Protein AF-A0A554J9Z0-F1 (afdb_monomer)

Sequence (171 aa):
MLELINPLNLSLVAIGLVVAYWLARWIAPDPSRGIYLIAFFLPFERIPSLELAGFTFKINHFLGILTFVLWLGALLVAKHKLMPHPFTWLIVSLFFSFIISGLGAENSFRQLTVMISLGLMAVLHFVTVGNIRKSEDLKIISRLILISAGLMSLIGLYQFFGDLAGLPLGV

Organism: NCBI:txid2017150

Secondary structure (DSSP, 8-state):
-GGG--HHHHHHHHHHHHHHHHHHHHHTT-THHHHHHHHHHGGGGGS--EEETTEEE-HHHHHHHHHHHHHHHHHHHHTPPPPP-TTHHHHHHHHHHHHHHHTT-S-HHHHHHHHHHHHHHHHHHHHHHHH--SHHHHHHHHHHHHHHHHHHHHHHHHHHHHHHTT-----

pLDDT: mean 86.05, std 10.28, range [42.25, 97.62]

Mean predicted aligned error: 7.13 Å

Foldseek 3Di:
DVVCPDVVNVVVVVVVVVVLVVVLVVCLVALLVLVLVLLLCVVVQPPQADQDPNDGHDPSLVSLVSSLVSVVVCCVPVVDDQDDDPCPVVLVVVLVVLVVVLVPDPCNPVSVVVSVVSVSVVSSVSSNVSRPDDPVSVVSSVVSNVVSNVVVVVVVVVQVVCVVVVNPNDD

Radius of gyration: 19.51 Å; Cα contacts (8 Å, |Δi|>4): 97; chains: 1; bounding box: 46×43×50 Å

Solvent-accessible surface area (backbone atoms only — not comparable to full-atom values): 9729 Å² total; per-residue (Å²): 125,75,80,66,75,38,74,68,53,50,51,53,51,51,50,52,52,52,52,50,52,53,50,48,66,65,21,62,87,42,51,43,53,32,50,44,52,42,35,33,46,54,64,55,72,79,56,92,56,52,75,53,98,91,39,76,50,41,71,57,57,54,46,48,51,53,34,47,53,46,44,51,51,46,33,72,73,67,68,55,76,85,76,89,55,95,59,50,63,58,54,52,52,51,54,51,51,52,55,60,56,50,80,72,42,93,52,55,67,64,49,49,54,51,50,52,53,50,48,52,50,53,51,48,47,53,53,44,60,75,44,57,83,50,73,64,50,54,52,50,36,53,50,35,34,53,51,32,41,50,52,49,49,53,51,51,50,51,50,54,54,36,54,74,70,66,47,76,85,76,129

Structure (mmCIF, N/CA/C/O backbone):
data_AF-A0A554J9Z0-F1
#
_entry.id   AF-A0A554J9Z0-F1
#
loop_
_atom_site.group_PDB
_atom_site.id
_atom_site.type_symbol
_atom_site.label_atom_id
_atom_site.label_alt_id
_atom_site.label_comp_id
_atom_site.label_asym_id
_atom_site.label_entity_id
_atom_site.label_seq_id
_atom_site.pdbx_PDB_ins_code
_atom_site.Cartn_x
_atom_site.Cartn_y
_atom_site.Cartn_z
_atom_site.occupancy
_atom_site.B_iso_or_equiv
_atom_site.auth_seq_id
_atom_site.auth_comp_id
_atom_site.auth_asym_id
_atom_site.auth_atom_id
_atom_site.pdbx_PDB_model_num
ATOM 1 N N . MET A 1 1 ? 8.308 19.368 -21.645 1.00 50.34 1 MET A N 1
ATOM 2 C CA . MET A 1 1 ? 7.125 19.992 -20.998 1.00 50.34 1 MET A CA 1
ATOM 3 C C . MET A 1 1 ? 5.913 20.115 -21.927 1.00 50.34 1 MET A C 1
ATOM 5 O O . MET A 1 1 ? 4.808 19.996 -21.426 1.00 50.34 1 MET A O 1
ATOM 9 N N . LEU A 1 2 ? 6.077 20.297 -23.248 1.00 50.81 2 LEU A N 1
ATOM 10 C CA . LEU A 1 2 ? 4.954 20.407 -24.202 1.00 50.81 2 LEU A CA 1
ATOM 11 C C . LEU A 1 2 ? 4.292 19.068 -24.606 1.00 50.81 2 LEU A C 1
ATOM 13 O O . LEU A 1 2 ? 3.161 19.077 -25.070 1.00 50.81 2 LEU A O 1
ATOM 17 N N . GLU A 1 3 ? 4.924 17.914 -24.360 1.00 57.47 3 GLU A N 1
ATOM 18 C CA . GLU A 1 3 ? 4.330 16.588 -24.649 1.00 57.47 3 GLU A CA 1
ATOM 19 C C . GLU A 1 3 ? 3.239 16.149 -23.649 1.00 57.47 3 GLU A C 1
ATOM 21 O O . GLU A 1 3 ? 2.484 15.211 -23.907 1.00 57.47 3 GLU A O 1
ATOM 26 N N . LEU A 1 4 ? 3.104 16.842 -22.511 1.00 55.53 4 LEU A N 1
ATOM 27 C CA . LEU A 1 4 ? 2.077 16.552 -21.499 1.00 55.53 4 LEU A CA 1
ATOM 28 C C . LEU A 1 4 ? 0.671 17.030 -21.901 1.00 55.53 4 LEU A C 1
ATOM 30 O O . LEU A 1 4 ? -0.307 16.589 -21.304 1.00 55.53 4 LEU A O 1
ATOM 34 N N . ILE A 1 5 ? 0.552 17.882 -22.925 1.00 60.78 5 ILE A N 1
ATOM 35 C CA . ILE A 1 5 ? -0.720 18.462 -23.387 1.00 60.78 5 ILE A CA 1
ATOM 36 C C . ILE A 1 5 ? -1.144 17.785 -24.700 1.00 60.78 5 ILE A C 1
ATOM 38 O O . ILE A 1 5 ? -1.425 18.427 -25.706 1.00 60.78 5 ILE A O 1
ATOM 42 N N . ASN A 1 6 ? -1.153 16.454 -24.712 1.00 76.06 6 ASN A N 1
ATOM 43 C CA . ASN A 1 6 ? -1.837 15.687 -25.750 1.00 76.06 6 ASN A CA 1
ATOM 44 C C . ASN A 1 6 ? -3.253 15.368 -25.224 1.00 76.06 6 ASN A C 1
ATOM 46 O O . ASN A 1 6 ? -3.359 14.946 -24.067 1.00 76.06 6 ASN A O 1
ATOM 50 N N . PRO A 1 7 ? -4.345 15.558 -25.990 1.00 75.69 7 PRO A N 1
ATOM 51 C CA . PRO A 1 7 ? -5.708 15.238 -25.542 1.00 75.69 7 PRO A CA 1
ATOM 52 C C . PRO A 1 7 ? -5.850 13.821 -24.962 1.00 75.69 7 PRO A C 1
ATOM 54 O O . PRO A 1 7 ? -6.597 13.624 -24.002 1.00 75.69 7 PRO A O 1
ATOM 57 N N . LEU A 1 8 ? -5.074 12.855 -25.470 1.00 75.56 8 LEU A N 1
ATOM 58 C CA . LEU A 1 8 ? -5.015 11.501 -24.916 1.00 75.56 8 LEU A CA 1
ATOM 59 C C . LEU A 1 8 ? -4.500 11.496 -23.462 1.00 75.56 8 LEU A C 1
ATOM 61 O O . LEU A 1 8 ? -5.145 10.931 -22.581 1.00 75.56 8 LEU A O 1
ATOM 65 N N . ASN A 1 9 ? -3.400 12.199 -23.182 1.00 81.38 9 ASN A N 1
ATOM 66 C CA . ASN A 1 9 ? -2.830 12.313 -21.836 1.00 81.38 9 ASN A CA 1
ATOM 67 C C . ASN A 1 9 ? -3.796 13.019 -20.876 1.00 81.38 9 ASN A C 1
ATOM 69 O O . ASN A 1 9 ? -3.945 12.598 -19.730 1.00 81.38 9 ASN A O 1
ATOM 73 N N . LEU A 1 10 ? -4.514 14.039 -21.358 1.00 83.56 10 LEU A N 1
ATOM 74 C CA . LEU A 1 10 ? -5.514 14.747 -20.559 1.00 83.56 10 LEU A CA 1
ATOM 75 C C . LEU A 1 10 ? -6.666 13.820 -20.139 1.00 83.56 10 LEU A C 1
ATOM 77 O O . LEU A 1 10 ? -7.099 13.851 -18.987 1.00 83.56 10 LEU A O 1
ATOM 81 N N . SER A 1 11 ? -7.131 12.967 -21.059 1.00 86.31 11 SER A N 1
ATOM 82 C CA . SER A 1 11 ? -8.192 11.995 -20.777 1.00 86.31 11 SER A CA 1
ATOM 83 C C . SER A 1 11 ? -7.760 10.938 -19.753 1.00 86.31 11 SER A C 1
ATOM 85 O O . SER A 1 11 ? -8.506 10.656 -18.817 1.00 86.31 11 SER A O 1
ATOM 87 N N . LEU A 1 12 ? -6.528 10.425 -19.849 1.00 84.38 12 LEU A N 1
ATOM 88 C CA . LEU A 1 12 ? -5.981 9.458 -18.891 1.00 84.38 12 LEU A CA 1
ATOM 89 C C . LEU A 1 12 ? -5.831 10.061 -17.489 1.00 84.38 12 LEU A C 1
ATOM 91 O O . LEU A 1 12 ? -6.196 9.422 -16.501 1.00 84.38 12 LEU A O 1
ATOM 95 N N . VAL A 1 13 ? -5.357 11.308 -17.396 1.00 85.69 13 VAL A N 1
ATOM 96 C CA . VAL A 1 13 ? -5.266 12.033 -16.120 1.00 85.69 13 VAL A CA 1
ATOM 97 C C . VAL A 1 13 ? -6.654 12.239 -15.515 1.00 85.69 13 VAL A C 1
ATOM 99 O O . VAL A 1 13 ? -6.840 11.987 -14.325 1.00 85.69 13 VAL A O 1
ATOM 102 N N . ALA A 1 14 ? -7.645 12.636 -16.317 1.00 88.75 14 ALA A N 1
ATOM 103 C CA . ALA A 1 14 ? -9.017 12.806 -15.844 1.00 88.75 14 ALA A CA 1
ATOM 104 C C . ALA A 1 14 ? -9.603 11.493 -15.297 1.00 88.75 14 ALA A C 1
ATOM 106 O O . ALA A 1 14 ? -10.170 11.488 -14.205 1.00 88.75 14 ALA A O 1
ATOM 107 N N . ILE A 1 15 ? -9.407 10.371 -16.000 1.00 90.19 15 ILE A N 1
ATOM 108 C CA . ILE A 1 15 ? -9.836 9.042 -15.533 1.00 90.19 15 ILE A CA 1
ATOM 109 C C . ILE A 1 15 ? -9.140 8.691 -14.214 1.00 90.19 15 ILE A C 1
ATOM 111 O O . ILE A 1 15 ? -9.807 8.290 -13.260 1.00 90.19 15 ILE A O 1
ATOM 115 N N . GLY A 1 16 ? -7.823 8.896 -14.125 1.00 88.12 16 GLY A N 1
ATOM 116 C CA . GLY A 1 16 ? -7.055 8.656 -12.903 1.00 88.12 16 GLY A CA 1
ATOM 117 C C . GLY A 1 16 ? -7.570 9.466 -11.711 1.00 88.12 16 GLY A C 1
ATOM 118 O O . GLY A 1 16 ? -7.749 8.913 -10.627 1.00 88.12 16 GLY A O 1
ATOM 119 N N . LEU A 1 17 ? -7.885 10.749 -11.912 1.00 89.94 17 LEU A N 1
ATOM 120 C CA . LEU A 1 17 ? -8.455 11.617 -10.876 1.00 89.94 17 LEU A CA 1
ATOM 121 C C . LEU A 1 17 ? -9.860 11.178 -10.451 1.00 89.94 17 LEU A C 1
ATOM 123 O O . LEU A 1 17 ? -10.167 11.186 -9.259 1.00 89.94 17 LEU A O 1
ATOM 127 N N . VAL A 1 18 ? -10.700 10.754 -11.397 1.00 94.00 18 VAL A N 1
ATOM 128 C CA . VAL A 1 18 ? -12.036 10.218 -11.099 1.00 94.00 18 VAL A CA 1
ATOM 129 C C . VAL A 1 18 ? -11.922 8.936 -10.275 1.00 94.00 18 VAL A C 1
ATOM 131 O O . VAL A 1 18 ? -12.576 8.819 -9.238 1.00 94.00 18 VAL A O 1
ATOM 134 N N . VAL A 1 19 ? -11.058 8.000 -10.677 1.00 92.44 19 VAL A N 1
ATOM 135 C CA . VAL A 1 19 ? -10.804 6.760 -9.928 1.00 92.44 19 VAL A CA 1
ATOM 136 C C . VAL A 1 19 ? -10.268 7.075 -8.531 1.00 92.44 19 VAL A C 1
ATOM 138 O O . VAL A 1 19 ? -10.784 6.545 -7.548 1.00 92.44 19 VAL A O 1
ATOM 141 N N . ALA A 1 20 ? -9.294 7.981 -8.419 1.00 90.62 20 ALA A N 1
ATOM 142 C CA . ALA A 1 20 ? -8.737 8.413 -7.141 1.00 90.62 20 ALA A CA 1
ATOM 143 C C . ALA A 1 20 ? -9.808 9.011 -6.217 1.00 90.62 20 ALA A C 1
ATOM 145 O O . ALA A 1 20 ? -9.864 8.662 -5.038 1.00 90.62 20 ALA A O 1
ATOM 146 N N . TYR A 1 21 ? -10.689 9.862 -6.751 1.00 93.88 21 TYR A N 1
ATOM 147 C CA . TYR A 1 21 ? -11.800 10.450 -6.005 1.00 93.88 21 TYR A CA 1
ATOM 148 C C . TYR A 1 21 ? -12.779 9.384 -5.496 1.00 93.88 21 TYR A C 1
ATOM 150 O O . TYR A 1 21 ? -13.158 9.400 -4.321 1.00 93.88 21 TYR A O 1
ATOM 158 N N . TRP A 1 22 ? -13.160 8.427 -6.345 1.00 95.88 22 TRP A N 1
ATOM 159 C CA . TRP A 1 22 ? -14.054 7.335 -5.953 1.00 95.88 22 TRP A CA 1
ATOM 160 C C . TRP A 1 22 ? -13.431 6.427 -4.893 1.00 95.88 22 TRP A C 1
ATOM 162 O O . TRP A 1 22 ? -14.089 6.114 -3.897 1.00 95.88 22 TRP A O 1
ATOM 172 N N . LEU A 1 23 ? -12.156 6.065 -5.057 1.00 94.06 23 LEU A N 1
ATOM 173 C CA . LEU A 1 23 ? -11.407 5.310 -4.053 1.00 94.06 23 LEU A CA 1
ATOM 174 C C . LEU A 1 23 ? -11.336 6.077 -2.733 1.00 94.06 23 LEU A C 1
ATOM 176 O O . LEU A 1 23 ? -11.631 5.511 -1.683 1.00 94.06 23 LEU A O 1
ATOM 180 N N . ALA A 1 24 ? -11.024 7.374 -2.776 1.00 92.94 24 ALA A N 1
ATOM 181 C CA . ALA A 1 24 ? -10.952 8.205 -1.582 1.00 92.94 24 ALA A CA 1
ATOM 182 C C . ALA A 1 24 ? -12.292 8.251 -0.841 1.00 92.94 24 ALA A C 1
ATOM 184 O O . ALA A 1 24 ? -12.339 8.037 0.370 1.00 92.94 24 ALA A O 1
ATOM 185 N N . ARG A 1 25 ? -13.396 8.452 -1.569 1.00 94.81 25 ARG A N 1
ATOM 186 C CA . ARG A 1 25 ? -14.752 8.457 -1.005 1.00 94.81 25 ARG A CA 1
ATOM 187 C C . ARG A 1 25 ? -15.138 7.108 -0.396 1.00 94.81 25 ARG A C 1
ATOM 189 O O . ARG A 1 25 ? -15.887 7.076 0.577 1.00 94.81 25 ARG A O 1
ATOM 196 N N . TRP A 1 26 ? -14.649 6.005 -0.956 1.00 94.25 26 TRP A N 1
ATOM 197 C CA . TRP A 1 26 ? -14.928 4.664 -0.450 1.00 94.25 26 TRP A CA 1
ATOM 198 C C . TRP A 1 26 ? -14.074 4.285 0.770 1.00 94.25 26 TRP A C 1
ATOM 200 O O . TRP A 1 26 ? -14.587 3.615 1.670 1.00 94.25 26 TRP A O 1
ATOM 210 N N . ILE A 1 27 ? -12.815 4.736 0.821 1.00 92.44 27 ILE A N 1
ATOM 211 C CA . ILE A 1 27 ? -11.868 4.488 1.922 1.00 92.44 27 ILE A CA 1
ATOM 212 C C . ILE A 1 27 ? -12.132 5.419 3.114 1.00 92.44 27 ILE A C 1
ATOM 214 O O . ILE A 1 27 ? -12.036 4.983 4.254 1.00 92.44 27 ILE A O 1
ATOM 218 N N . ALA A 1 28 ? -12.494 6.685 2.887 1.00 89.88 28 ALA A N 1
ATOM 219 C CA . ALA A 1 28 ? -12.623 7.685 3.954 1.00 89.88 28 ALA A CA 1
ATOM 220 C C . ALA A 1 28 ? -13.545 7.289 5.133 1.00 89.88 28 ALA A C 1
ATOM 222 O O . ALA A 1 28 ? -13.179 7.585 6.270 1.00 89.88 28 ALA A O 1
ATOM 223 N N . PRO A 1 29 ? -14.700 6.617 4.930 1.00 88.88 29 PRO A N 1
ATOM 224 C CA . PRO A 1 29 ? -15.560 6.191 6.037 1.00 88.88 29 PRO A CA 1
ATOM 225 C C . PRO A 1 29 ? -14.936 5.113 6.932 1.00 88.88 29 PRO A C 1
ATOM 227 O O . PRO A 1 29 ? -15.323 4.983 8.089 1.00 88.88 29 PRO A O 1
ATOM 230 N N . ASP A 1 30 ? -14.020 4.313 6.386 1.00 88.44 30 ASP A N 1
ATOM 231 C CA . ASP A 1 30 ? -13.387 3.185 7.065 1.00 88.44 30 ASP A CA 1
ATOM 232 C C . ASP A 1 30 ? -11.995 2.935 6.454 1.00 88.44 30 ASP A C 1
ATOM 234 O O . ASP A 1 30 ? -11.883 2.240 5.433 1.00 88.44 30 ASP A O 1
ATOM 238 N N . PRO A 1 31 ? -10.924 3.506 7.044 1.00 86.44 31 PRO A N 1
ATOM 239 C CA . PRO A 1 31 ? -9.589 3.438 6.457 1.00 86.44 31 PRO A CA 1
ATOM 240 C C . PRO A 1 31 ? -9.032 2.008 6.344 1.00 86.44 31 PRO A C 1
ATOM 242 O O . PRO A 1 31 ? -8.131 1.772 5.535 1.00 86.44 31 PRO A O 1
ATOM 245 N N . SER A 1 32 ? -9.600 1.027 7.060 1.00 89.81 32 SER A N 1
ATOM 246 C CA . SER A 1 32 ? -9.262 -0.397 6.914 1.00 89.81 32 SER A CA 1
ATOM 247 C C . SER A 1 32 ? -9.533 -0.923 5.502 1.00 89.81 32 SER A C 1
ATOM 249 O O . SER A 1 32 ? -8.822 -1.807 5.023 1.00 89.81 32 SER A O 1
ATOM 251 N N . ARG A 1 33 ? -10.476 -0.317 4.768 1.00 93.31 33 ARG A N 1
ATOM 252 C CA . ARG A 1 33 ? -10.716 -0.625 3.346 1.00 93.31 33 ARG A CA 1
ATOM 253 C C . ARG A 1 33 ? -9.500 -0.343 2.469 1.00 93.31 33 ARG A C 1
ATOM 255 O O . ARG A 1 33 ? -9.257 -1.078 1.514 1.00 93.31 33 ARG A O 1
ATOM 262 N N . GLY A 1 34 ? -8.717 0.682 2.805 1.00 92.56 34 GLY A N 1
ATOM 263 C CA . GLY A 1 34 ? -7.458 0.974 2.120 1.00 92.56 34 GLY A CA 1
ATOM 264 C C . GLY A 1 34 ? -6.447 -0.161 2.289 1.00 92.56 34 GLY A C 1
ATOM 265 O O . GLY A 1 34 ? -5.836 -0.595 1.315 1.00 92.56 34 GLY A O 1
ATOM 266 N N . ILE A 1 35 ? -6.356 -0.730 3.496 1.00 93.38 35 ILE A N 1
ATOM 267 C CA . ILE A 1 35 ? -5.505 -1.896 3.780 1.00 93.38 35 ILE A CA 1
ATOM 268 C C . ILE A 1 35 ? -5.946 -3.119 2.973 1.00 93.38 35 ILE A C 1
ATOM 270 O O . ILE A 1 35 ? -5.099 -3.836 2.445 1.00 93.38 35 ILE A O 1
ATOM 274 N N . TYR A 1 36 ? -7.252 -3.341 2.812 1.00 94.94 36 TYR A N 1
ATOM 275 C CA . TYR A 1 36 ? -7.768 -4.442 1.991 1.00 94.94 36 TYR A CA 1
ATOM 276 C C . TYR A 1 36 ? -7.370 -4.309 0.522 1.00 94.94 36 TYR A C 1
ATOM 278 O O . TYR A 1 36 ? -6.939 -5.289 -0.086 1.00 94.94 36 TYR A O 1
ATOM 286 N N . LEU A 1 37 ? -7.448 -3.099 -0.039 1.00 94.00 37 LEU A N 1
ATOM 287 C CA . LEU A 1 37 ? -6.976 -2.847 -1.400 1.00 94.00 37 LEU A CA 1
ATOM 288 C C . LEU A 1 37 ? -5.474 -3.098 -1.525 1.00 94.00 37 LEU A C 1
ATOM 290 O O . LEU A 1 37 ? -5.056 -3.797 -2.443 1.00 94.00 37 LEU A O 1
ATOM 294 N N . ILE A 1 38 ? -4.670 -2.587 -0.591 1.00 92.50 38 ILE A N 1
ATOM 295 C CA . ILE A 1 38 ? -3.216 -2.806 -0.596 1.00 92.50 38 ILE A CA 1
ATOM 296 C C . ILE A 1 38 ? -2.899 -4.307 -0.523 1.00 92.50 38 ILE A C 1
ATOM 298 O O . ILE A 1 38 ? -2.095 -4.798 -1.308 1.00 92.50 38 ILE A O 1
ATOM 302 N N . ALA A 1 39 ? -3.564 -5.054 0.361 1.00 93.38 39 ALA A N 1
ATOM 303 C CA . ALA A 1 39 ? -3.385 -6.500 0.490 1.00 93.38 39 ALA A CA 1
ATOM 304 C C . ALA A 1 39 ? -3.740 -7.252 -0.802 1.00 93.38 39 ALA A C 1
ATOM 306 O O . ALA A 1 39 ? -3.022 -8.166 -1.207 1.00 93.38 39 ALA A O 1
ATOM 307 N N . PHE A 1 40 ? -4.821 -6.850 -1.473 1.00 94.50 40 PHE A N 1
ATOM 308 C CA . PHE A 1 40 ? -5.204 -7.419 -2.761 1.00 94.50 40 PHE A CA 1
ATOM 309 C C . PHE A 1 40 ? -4.165 -7.120 -3.848 1.00 94.50 40 PHE A C 1
ATOM 311 O O . PHE A 1 40 ? -3.783 -8.028 -4.580 1.00 94.50 40 PHE A O 1
ATOM 318 N N . PHE A 1 41 ? -3.668 -5.883 -3.933 1.00 92.69 41 PHE A N 1
ATOM 319 C CA . PHE A 1 41 ? -2.689 -5.474 -4.946 1.00 92.69 41 PHE A CA 1
ATOM 320 C C . PHE A 1 41 ? -1.239 -5.880 -4.629 1.00 92.69 41 PHE A C 1
ATOM 322 O O . PHE A 1 41 ? -0.368 -5.765 -5.493 1.00 92.69 41 PHE A O 1
ATOM 329 N N . LEU A 1 42 ? -0.964 -6.423 -3.438 1.00 89.94 42 LEU A N 1
ATOM 330 C CA . LEU A 1 42 ? 0.380 -6.833 -3.023 1.00 89.94 42 LEU A CA 1
ATOM 331 C C . LEU A 1 42 ? 1.048 -7.818 -4.007 1.00 89.94 42 LEU A C 1
ATOM 333 O O . LEU A 1 42 ? 2.180 -7.564 -4.416 1.00 89.94 42 LEU A O 1
ATOM 337 N N . PRO A 1 43 ? 0.388 -8.896 -4.476 1.00 88.81 43 PRO A N 1
ATOM 338 C CA . PRO A 1 43 ? 1.023 -9.833 -5.408 1.00 88.81 43 PRO A CA 1
ATOM 339 C C . PRO A 1 43 ? 1.203 -9.258 -6.817 1.00 88.81 43 PRO A C 1
ATOM 341 O O . PRO A 1 43 ? 2.032 -9.750 -7.577 1.00 88.81 43 PRO A O 1
ATOM 344 N N . PHE A 1 44 ? 0.472 -8.193 -7.159 1.00 88.00 44 PHE A N 1
ATOM 345 C CA . PHE A 1 44 ? 0.527 -7.526 -8.461 1.00 88.00 44 PHE A CA 1
ATOM 346 C C . PHE A 1 44 ? 1.740 -6.597 -8.621 1.00 88.00 44 PHE A C 1
ATOM 348 O O . PHE A 1 44 ? 1.882 -5.924 -9.637 1.00 88.00 44 PHE A O 1
ATOM 355 N N . GLU A 1 45 ? 2.668 -6.581 -7.663 1.00 76.75 45 GLU A N 1
ATOM 356 C CA . GLU A 1 45 ? 3.888 -5.767 -7.719 1.00 76.75 45 GLU A CA 1
ATOM 357 C C . GLU A 1 45 ? 4.837 -6.054 -8.887 1.00 76.75 45 GLU A C 1
ATOM 359 O O . GLU A 1 45 ? 5.802 -5.305 -9.075 1.00 76.75 45 GLU A O 1
ATOM 364 N N . ARG A 1 46 ? 4.601 -7.143 -9.621 1.00 72.25 46 ARG A N 1
ATOM 365 C CA . ARG A 1 46 ? 5.336 -7.517 -10.834 1.00 72.25 46 ARG A CA 1
ATOM 366 C C . ARG A 1 46 ? 4.752 -6.903 -12.111 1.00 72.25 46 ARG A C 1
ATOM 368 O O . ARG A 1 46 ? 5.399 -7.005 -13.145 1.00 72.25 46 ARG A O 1
ATOM 375 N N . ILE A 1 47 ? 3.575 -6.272 -12.049 1.00 73.12 47 ILE A N 1
ATOM 376 C CA . ILE A 1 47 ? 2.996 -5.543 -13.187 1.00 73.12 47 ILE A CA 1
ATOM 377 C C . ILE A 1 47 ? 3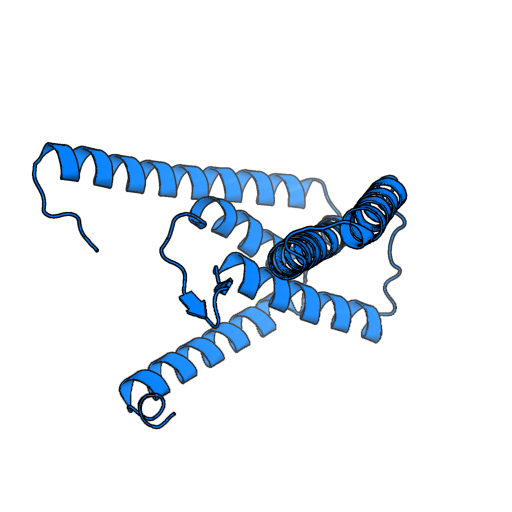.850 -4.300 -13.485 1.00 73.12 47 ILE A C 1
ATOM 379 O O . ILE A 1 47 ? 4.330 -3.667 -12.535 1.00 73.12 47 ILE A O 1
ATOM 383 N N . PRO A 1 48 ? 4.037 -3.941 -14.772 1.00 62.44 48 PRO A N 1
ATOM 384 C CA . PRO A 1 48 ? 4.771 -2.751 -15.172 1.00 62.44 48 PRO A CA 1
ATOM 385 C C . PRO A 1 48 ? 4.316 -1.505 -14.412 1.00 62.44 48 PRO A C 1
ATOM 387 O O . PRO A 1 48 ? 3.135 -1.229 -14.199 1.00 62.44 48 PRO A O 1
ATOM 390 N N . SER A 1 49 ? 5.317 -0.764 -13.973 1.00 74.06 49 SER A N 1
ATOM 391 C CA . SER A 1 49 ? 5.219 0.406 -13.114 1.00 74.06 49 SER A CA 1
ATOM 392 C C . SER A 1 49 ? 5.574 1.667 -13.884 1.00 74.06 49 SER A C 1
ATOM 394 O O . SER A 1 49 ? 6.360 1.623 -14.827 1.00 74.06 49 SER A O 1
ATOM 396 N N . LEU A 1 50 ? 5.046 2.805 -13.442 1.00 76.00 50 LEU A N 1
ATOM 397 C CA . LEU A 1 50 ? 5.423 4.102 -13.993 1.00 76.00 50 LEU A CA 1
ATOM 398 C C . LEU A 1 50 ? 6.782 4.519 -13.431 1.00 76.00 50 LEU A C 1
ATOM 400 O O . LEU A 1 50 ? 6.934 4.665 -12.220 1.00 76.00 50 LEU A O 1
ATOM 404 N N . GLU A 1 51 ? 7.765 4.731 -14.300 1.00 73.44 51 GLU A N 1
ATOM 405 C CA . GLU A 1 51 ? 9.024 5.365 -13.914 1.00 73.44 51 GLU A CA 1
ATOM 406 C C . GLU A 1 51 ? 8.872 6.886 -13.978 1.00 73.44 51 GLU A C 1
ATOM 408 O O . GLU A 1 51 ? 8.570 7.456 -15.026 1.00 73.44 51 GLU A O 1
ATOM 413 N N . LEU A 1 52 ? 9.069 7.558 -12.845 1.00 73.62 52 LEU A N 1
ATOM 414 C CA . LEU A 1 52 ? 8.983 9.010 -12.745 1.00 73.62 52 LEU A CA 1
ATOM 415 C C . LEU A 1 52 ? 10.182 9.528 -11.945 1.00 73.62 52 LEU A C 1
ATOM 417 O O . LEU A 1 52 ? 10.364 9.163 -10.787 1.00 73.62 52 LEU A O 1
ATOM 421 N N . ALA A 1 53 ? 11.023 10.358 -12.571 1.00 70.50 53 ALA A N 1
ATOM 422 C CA . ALA A 1 53 ? 12.226 10.944 -11.960 1.00 70.50 53 ALA A CA 1
ATOM 423 C C . ALA A 1 53 ? 13.198 9.918 -11.320 1.00 70.50 53 ALA A C 1
ATOM 425 O O . ALA A 1 53 ? 13.782 10.180 -10.271 1.00 70.50 53 ALA A O 1
ATOM 426 N N . GLY A 1 54 ? 13.360 8.739 -11.934 1.00 67.81 54 GLY A N 1
ATOM 427 C CA . GLY A 1 54 ? 14.214 7.660 -11.413 1.00 67.81 54 GLY A CA 1
ATOM 428 C C . GLY A 1 54 ? 13.582 6.835 -10.285 1.00 67.81 54 GLY A C 1
ATOM 429 O O . GLY A 1 54 ? 14.247 5.970 -9.718 1.00 67.81 54 GLY A O 1
ATOM 430 N N . PHE A 1 55 ? 12.307 7.082 -9.964 1.00 65.75 55 PHE A N 1
ATOM 431 C CA . PHE A 1 55 ? 11.525 6.290 -9.021 1.00 65.75 55 PHE A CA 1
ATOM 432 C C . PHE A 1 55 ? 10.480 5.449 -9.741 1.00 65.75 55 PHE A C 1
ATOM 434 O O . PHE A 1 55 ? 9.737 5.925 -10.597 1.00 65.75 55 PHE A O 1
ATOM 441 N N . THR A 1 56 ? 10.381 4.197 -9.324 1.00 76.19 56 THR A N 1
ATOM 442 C CA . THR A 1 56 ? 9.398 3.248 -9.827 1.00 76.19 56 THR A CA 1
ATOM 443 C C . THR A 1 56 ? 8.104 3.345 -9.012 1.00 76.19 56 THR A C 1
ATOM 445 O O . THR A 1 56 ? 7.974 2.747 -7.940 1.00 76.19 56 THR A O 1
ATOM 448 N N . PHE A 1 57 ? 7.124 4.099 -9.509 1.00 76.12 57 PHE A N 1
ATOM 449 C CA . PHE A 1 57 ? 5.811 4.228 -8.882 1.00 76.12 57 PHE A CA 1
ATOM 450 C C . PHE A 1 57 ? 4.924 3.028 -9.222 1.00 76.12 57 PHE A C 1
ATOM 452 O O . PHE A 1 57 ? 4.450 2.852 -10.345 1.00 76.12 57 PHE A O 1
ATOM 459 N N . LYS A 1 58 ? 4.674 2.205 -8.201 1.00 84.00 58 LYS A N 1
ATOM 460 C CA . LYS A 1 58 ? 3.704 1.096 -8.253 1.00 84.00 58 LYS A CA 1
ATOM 461 C C . LYS A 1 58 ? 2.345 1.504 -7.691 1.00 84.00 58 LYS A C 1
ATOM 463 O O . LYS A 1 58 ? 2.268 2.381 -6.830 1.00 84.00 58 LYS A O 1
ATOM 468 N N . ILE A 1 59 ? 1.295 0.778 -8.076 1.00 86.19 59 ILE A N 1
ATOM 469 C CA . ILE A 1 59 ? -0.069 0.991 -7.567 1.00 86.19 59 ILE A CA 1
ATOM 470 C C . ILE A 1 59 ? -0.156 0.919 -6.033 1.00 86.19 59 ILE A C 1
ATOM 472 O O . ILE A 1 59 ? -0.869 1.712 -5.422 1.00 86.19 59 ILE A O 1
ATOM 476 N N . ASN A 1 60 ? 0.649 0.061 -5.395 1.00 85.62 60 ASN A N 1
ATOM 477 C CA . ASN A 1 60 ? 0.718 -0.045 -3.933 1.00 85.62 60 ASN A CA 1
ATOM 478 C C . ASN A 1 60 ? 1.241 1.230 -3.269 1.00 85.62 60 ASN A C 1
ATOM 480 O O . ASN A 1 60 ? 0.776 1.580 -2.189 1.00 85.62 60 ASN A O 1
ATOM 484 N N . HIS A 1 61 ? 2.153 1.963 -3.916 1.00 84.69 61 HIS A N 1
ATOM 485 C CA . HIS A 1 61 ? 2.617 3.251 -3.401 1.00 84.69 61 HIS A CA 1
ATOM 486 C C . HIS A 1 61 ? 1.493 4.284 -3.456 1.00 84.69 61 HIS A C 1
ATOM 488 O O . HIS A 1 61 ? 1.268 4.995 -2.482 1.00 84.69 61 HIS A O 1
ATOM 494 N N . PHE A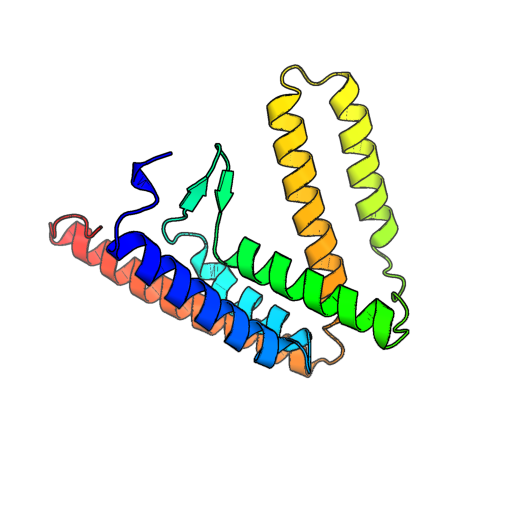 1 62 ? 0.745 4.328 -4.564 1.00 87.44 62 PHE A N 1
ATOM 495 C CA . PHE A 1 62 ? -0.401 5.224 -4.707 1.00 87.44 62 PHE A CA 1
ATOM 496 C C . PHE A 1 62 ? -1.490 4.928 -3.666 1.00 87.44 62 PHE A C 1
ATOM 498 O O . PHE A 1 62 ? -1.895 5.823 -2.925 1.00 87.44 62 PHE A O 1
ATOM 505 N N . LEU A 1 63 ? -1.919 3.666 -3.558 1.00 89.81 63 LEU A N 1
ATOM 506 C CA . LEU A 1 63 ? -2.910 3.238 -2.566 1.00 89.81 63 LEU A CA 1
ATOM 507 C C . LEU A 1 63 ? -2.412 3.458 -1.137 1.00 89.81 63 LEU A C 1
ATOM 509 O O . LEU A 1 63 ? -3.183 3.874 -0.273 1.00 89.81 63 LEU A O 1
ATOM 513 N N . GLY A 1 64 ? -1.124 3.218 -0.898 1.00 88.75 64 GLY A N 1
ATOM 514 C CA . GLY A 1 64 ? -0.473 3.451 0.379 1.00 88.75 64 GLY A CA 1
ATOM 515 C C . GLY A 1 64 ? -0.502 4.919 0.797 1.00 88.75 64 GLY A C 1
ATOM 516 O O . GLY A 1 64 ? -0.954 5.230 1.898 1.00 88.75 64 GLY A O 1
ATOM 517 N N . ILE A 1 65 ? -0.097 5.827 -0.096 1.00 89.12 65 ILE A N 1
ATOM 518 C CA . ILE A 1 65 ? -0.135 7.278 0.138 1.00 89.12 65 ILE A CA 1
ATOM 519 C C . ILE A 1 65 ? -1.576 7.748 0.343 1.00 89.12 65 ILE A C 1
ATOM 521 O O . ILE A 1 65 ? -1.851 8.462 1.305 1.00 89.12 65 ILE A O 1
ATOM 525 N N . LEU A 1 66 ? -2.509 7.320 -0.513 1.00 91.00 66 LEU A N 1
ATOM 526 C CA . LEU A 1 66 ? -3.919 7.692 -0.396 1.00 91.00 66 LEU A CA 1
ATOM 527 C C . LEU A 1 66 ? -4.504 7.251 0.953 1.00 91.00 66 LEU A C 1
ATOM 529 O O . LEU A 1 66 ? -5.123 8.050 1.655 1.00 91.00 66 LEU A O 1
ATOM 533 N N . THR A 1 67 ? -4.264 5.997 1.341 1.00 91.62 67 THR A N 1
ATOM 534 C CA . THR A 1 67 ? -4.733 5.444 2.620 1.00 91.62 67 THR A CA 1
ATOM 535 C C . THR A 1 67 ? -4.100 6.178 3.798 1.00 91.62 67 THR A C 1
ATOM 537 O O . THR A 1 67 ? -4.801 6.515 4.750 1.00 91.62 67 THR A O 1
ATOM 540 N N . PHE A 1 68 ? -2.802 6.486 3.725 1.00 90.56 68 PHE A N 1
ATOM 541 C CA . PHE A 1 68 ? -2.103 7.249 4.756 1.00 90.56 68 PHE A CA 1
ATOM 542 C C . PHE A 1 68 ? -2.686 8.655 4.933 1.00 90.56 68 PHE A C 1
ATOM 544 O O . PHE A 1 68 ? -2.981 9.043 6.060 1.00 90.56 68 PHE A O 1
ATOM 551 N N . VAL A 1 69 ? -2.904 9.400 3.844 1.00 90.81 69 VAL A N 1
ATOM 552 C CA . VAL A 1 69 ? -3.464 10.763 3.896 1.00 90.81 69 VAL A CA 1
ATOM 553 C C . VAL A 1 69 ? -4.866 10.757 4.505 1.00 90.81 69 VAL A C 1
ATOM 555 O O . VAL A 1 69 ? -5.166 11.583 5.369 1.00 90.81 69 VAL A O 1
ATOM 558 N N . LEU A 1 70 ? -5.716 9.806 4.108 1.00 89.81 70 LEU A N 1
ATOM 559 C CA . LEU A 1 70 ? -7.073 9.684 4.649 1.00 89.81 70 LEU A CA 1
ATOM 560 C C . LEU A 1 70 ? -7.069 9.273 6.123 1.00 89.81 70 LEU A C 1
ATOM 562 O O . LEU A 1 70 ? -7.811 9.844 6.922 1.00 89.81 70 LEU A O 1
ATOM 566 N N . TRP A 1 71 ? -6.212 8.325 6.500 1.00 88.62 71 TRP A N 1
ATOM 567 C CA . TRP A 1 71 ? -6.044 7.914 7.892 1.00 88.62 71 TRP A CA 1
ATOM 568 C C . TRP A 1 71 ? -5.517 9.056 8.766 1.00 88.62 71 TRP A C 1
ATOM 570 O O . TRP A 1 71 ? -6.020 9.266 9.870 1.00 88.62 71 TRP A O 1
ATOM 580 N N . LEU A 1 72 ? -4.563 9.843 8.263 1.00 88.00 72 LEU A N 1
ATOM 581 C CA . LEU A 1 72 ? -4.048 11.020 8.955 1.00 88.00 72 LEU A CA 1
ATOM 582 C C . LEU A 1 72 ? -5.143 12.082 9.130 1.00 88.00 72 LEU A C 1
ATOM 584 O O . LEU A 1 72 ? -5.310 12.615 10.225 1.00 88.00 72 LEU A O 1
ATOM 588 N N . GLY A 1 73 ? -5.942 12.342 8.091 1.00 86.44 73 GLY A N 1
ATOM 589 C CA . GLY A 1 73 ? -7.111 13.220 8.187 1.00 86.44 73 GLY A CA 1
ATOM 590 C C . GLY A 1 73 ? -8.114 12.735 9.238 1.00 86.44 73 GLY A C 1
ATOM 591 O O . GLY A 1 73 ? -8.578 13.522 10.065 1.00 86.44 73 GLY A O 1
ATOM 592 N N . ALA A 1 74 ? -8.387 11.429 9.276 1.00 84.00 74 ALA A N 1
ATOM 593 C CA . ALA A 1 74 ? -9.252 10.825 10.284 1.00 84.00 74 ALA A CA 1
ATOM 594 C C . ALA A 1 74 ? -8.677 10.960 11.706 1.00 84.00 74 ALA A C 1
ATOM 596 O O . ALA A 1 74 ? -9.425 11.281 12.627 1.00 84.00 74 ALA A O 1
ATOM 597 N N . LEU A 1 75 ? -7.365 10.784 11.905 1.00 83.25 75 LEU A N 1
ATOM 598 C CA . LEU A 1 75 ? -6.713 11.003 13.203 1.00 83.25 75 LEU A CA 1
ATOM 599 C C . LEU A 1 75 ? -6.890 12.442 13.700 1.00 83.25 75 LEU A C 1
ATOM 601 O O . LEU A 1 75 ? -7.255 12.649 14.861 1.00 83.25 75 LEU A O 1
ATOM 605 N N . LEU A 1 76 ? -6.654 13.419 12.819 1.00 85.19 76 LEU A N 1
ATOM 606 C CA . LEU A 1 76 ? -6.723 14.844 13.147 1.00 85.19 76 LEU A CA 1
ATOM 607 C C . LEU A 1 76 ? -8.157 15.295 13.462 1.00 85.19 76 LEU A C 1
ATOM 609 O O . LEU A 1 76 ? -8.367 16.043 14.415 1.00 85.19 76 LEU A O 1
ATOM 613 N N . VAL A 1 77 ? -9.147 14.817 12.701 1.00 83.88 77 VAL A N 1
ATOM 614 C CA . VAL A 1 77 ? -10.560 15.204 12.871 1.00 83.88 77 VAL A CA 1
ATOM 615 C C . VAL A 1 77 ? -11.238 14.420 14.000 1.00 83.88 77 VAL A C 1
ATOM 617 O O . VAL A 1 77 ? -11.963 14.999 14.807 1.00 83.88 77 VAL A O 1
ATOM 620 N N . ALA A 1 78 ? -10.996 13.111 14.098 1.00 67.81 78 ALA A N 1
ATOM 621 C CA . ALA A 1 78 ? -11.707 12.218 15.019 1.00 67.81 78 ALA A CA 1
ATOM 622 C C . ALA A 1 78 ? -10.998 12.009 16.371 1.00 67.81 78 ALA A C 1
ATOM 624 O O . ALA A 1 78 ? -11.410 11.135 17.139 1.00 67.81 78 ALA A O 1
ATOM 625 N N . LYS A 1 79 ? -9.920 12.762 16.660 1.00 62.75 79 LYS A N 1
ATOM 626 C CA . LYS A 1 79 ? -9.089 12.649 17.881 1.00 62.75 79 LYS A CA 1
ATOM 627 C C . LYS A 1 79 ? -8.700 11.205 18.226 1.00 62.75 79 LYS A C 1
ATOM 629 O O . LYS A 1 79 ? -8.595 10.835 19.399 1.00 62.75 79 LYS A O 1
ATOM 634 N N . HIS A 1 80 ? -8.524 10.364 17.212 1.00 65.00 80 HIS A N 1
ATOM 635 C CA . HIS A 1 80 ? -8.101 8.988 17.422 1.00 65.00 80 HIS A CA 1
ATOM 636 C C . HIS A 1 80 ? -6.670 8.983 17.972 1.00 65.00 80 HIS A C 1
ATOM 638 O O . HIS A 1 80 ? -5.801 9.706 17.489 1.00 65.00 80 HIS A O 1
ATOM 644 N N . LYS A 1 81 ? -6.425 8.195 19.024 1.00 67.94 81 LYS A N 1
ATOM 645 C CA . LYS A 1 81 ? -5.098 8.092 19.640 1.00 67.94 81 LYS A CA 1
ATOM 646 C C . LYS A 1 81 ? -4.253 7.084 18.868 1.00 67.94 81 LYS A C 1
ATOM 648 O O . LYS A 1 81 ? -4.733 6.000 18.544 1.00 67.94 81 LYS A O 1
ATOM 653 N N . LEU A 1 82 ? -2.989 7.428 18.626 1.00 73.56 82 LEU A N 1
ATOM 654 C CA . LEU A 1 82 ? -1.988 6.464 18.179 1.00 73.56 82 LEU A CA 1
ATOM 655 C C . LEU A 1 82 ? -1.841 5.395 19.263 1.00 73.56 82 LEU A C 1
ATOM 657 O O . LEU A 1 82 ? -1.536 5.712 20.414 1.00 73.56 82 LEU A O 1
ATOM 661 N N . MET A 1 83 ? -2.099 4.139 18.909 1.00 72.94 83 MET A N 1
ATOM 662 C CA . MET A 1 83 ? -1.896 3.035 19.838 1.00 72.94 83 MET A CA 1
ATOM 663 C C . MET A 1 83 ? -0.393 2.735 19.909 1.00 72.94 83 MET A C 1
ATOM 665 O O . MET A 1 83 ? 0.237 2.568 18.861 1.00 72.94 83 MET A O 1
ATOM 669 N N . PRO A 1 84 ? 0.208 2.690 21.110 1.00 75.31 84 PRO A N 1
ATOM 670 C CA . PRO A 1 84 ? 1.607 2.318 21.246 1.00 75.31 84 PRO A CA 1
ATOM 671 C C . PRO A 1 84 ? 1.785 0.866 20.793 1.00 75.31 84 PRO A C 1
ATOM 673 O O . PRO A 1 84 ? 1.048 -0.020 21.224 1.00 75.31 84 PRO A O 1
ATOM 676 N N . HIS A 1 85 ? 2.762 0.625 19.921 1.00 81.88 85 HIS A N 1
ATOM 677 C CA . HIS A 1 85 ? 3.067 -0.702 19.403 1.00 81.88 85 HIS A CA 1
ATOM 678 C C . HIS A 1 85 ? 4.398 -1.194 19.994 1.00 81.88 85 HIS A C 1
ATOM 680 O O . HIS A 1 85 ? 5.366 -0.428 20.027 1.00 81.88 85 HIS A O 1
ATOM 686 N N . PRO A 1 86 ? 4.500 -2.458 20.448 1.00 8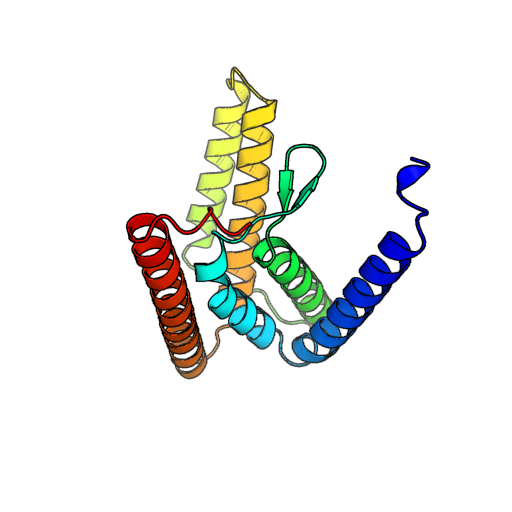3.69 86 PRO A N 1
ATOM 687 C CA . PRO A 1 86 ? 5.712 -2.969 21.095 1.00 83.69 86 PRO A CA 1
ATOM 688 C C . PRO A 1 86 ? 6.942 -2.945 20.18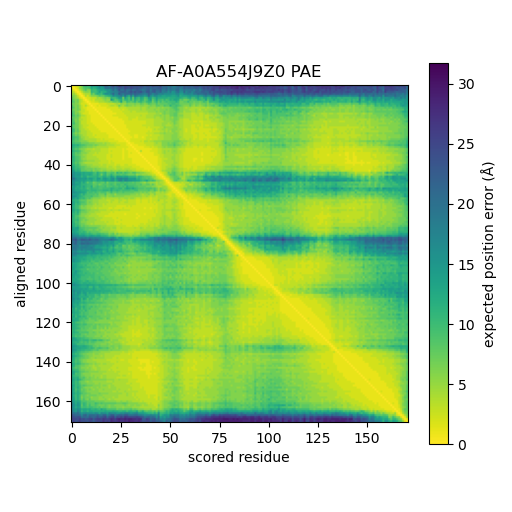2 1.00 83.69 86 PRO A C 1
ATOM 690 O O . PRO A 1 86 ? 8.061 -2.936 20.675 1.00 83.69 86 PRO A O 1
ATOM 693 N N . PHE A 1 87 ? 6.753 -2.884 18.862 1.00 86.56 87 PHE A N 1
ATOM 694 C CA . PHE A 1 87 ? 7.840 -2.831 17.885 1.00 86.56 87 PHE A CA 1
ATOM 695 C C . PHE A 1 87 ? 8.224 -1.406 17.457 1.00 86.56 87 PHE A C 1
ATOM 697 O O . PHE A 1 87 ? 9.127 -1.241 16.637 1.00 86.56 87 PHE A O 1
ATOM 704 N N . THR A 1 88 ? 7.593 -0.363 18.011 1.00 87.38 88 THR A N 1
ATOM 705 C CA . THR A 1 88 ? 7.920 1.030 17.663 1.00 87.38 88 THR A CA 1
ATOM 706 C C . THR A 1 88 ? 9.391 1.346 17.930 1.00 87.38 88 THR A C 1
ATOM 708 O O . THR A 1 88 ? 10.036 1.978 17.099 1.00 87.38 88 THR A O 1
ATOM 711 N N . TRP A 1 89 ? 9.954 0.866 19.044 1.00 89.94 89 TRP A N 1
ATOM 712 C CA . TRP A 1 89 ? 11.363 1.107 19.369 1.00 89.94 89 TRP A CA 1
ATOM 713 C C . TRP A 1 89 ? 12.318 0.425 18.380 1.00 89.94 89 TRP A C 1
ATOM 715 O O . TRP A 1 89 ? 13.340 1.015 18.043 1.00 89.94 89 TRP A O 1
ATOM 725 N N . LEU A 1 90 ? 11.971 -0.761 17.858 1.00 91.81 90 LEU A N 1
ATOM 726 C CA . LEU A 1 90 ? 12.764 -1.433 16.824 1.00 91.81 90 LEU A CA 1
ATOM 727 C C . LEU A 1 90 ? 12.791 -0.605 15.543 1.00 91.81 90 LEU A C 1
ATOM 729 O O . LEU A 1 90 ? 13.863 -0.382 14.986 1.00 91.81 90 LEU A O 1
ATOM 733 N N . ILE A 1 91 ? 11.635 -0.092 15.114 1.00 90.50 91 ILE A N 1
ATOM 734 C CA . ILE A 1 91 ? 11.541 0.775 13.934 1.00 90.50 91 ILE A CA 1
ATOM 735 C C . ILE A 1 91 ? 12.379 2.043 14.145 1.00 90.50 91 ILE A C 1
ATOM 737 O O . ILE A 1 91 ? 13.183 2.392 13.288 1.00 90.50 91 ILE A O 1
ATOM 741 N N . VAL A 1 92 ? 12.266 2.700 15.303 1.00 90.94 92 VAL A N 1
ATOM 742 C CA . VAL A 1 92 ? 13.084 3.883 15.627 1.00 90.94 92 VAL A CA 1
ATOM 743 C C . VAL A 1 92 ? 14.578 3.547 15.619 1.00 90.94 92 VAL A C 1
ATOM 745 O O . VAL A 1 92 ? 15.365 4.292 15.037 1.00 90.94 92 VAL A O 1
ATOM 748 N N . SER A 1 93 ? 14.974 2.412 16.202 1.00 92.88 93 SER A N 1
ATOM 749 C CA . SER A 1 93 ? 16.373 1.972 16.227 1.00 92.88 93 SER A CA 1
ATOM 750 C C . SER A 1 93 ? 16.918 1.681 14.824 1.00 92.88 93 SER A C 1
ATOM 752 O O . SER A 1 93 ? 18.067 2.009 14.533 1.00 92.88 93 SER A O 1
ATOM 754 N N . LEU A 1 94 ? 16.072 1.152 13.933 1.00 92.25 94 LEU A N 1
ATOM 755 C CA . LEU A 1 94 ? 16.395 0.938 12.527 1.00 92.25 94 LEU A CA 1
ATOM 756 C C . LEU A 1 94 ? 16.648 2.274 11.818 1.00 92.25 94 LEU A C 1
ATOM 758 O O . LEU A 1 94 ? 17.657 2.425 11.142 1.00 92.25 94 LEU A O 1
ATOM 762 N N . PHE A 1 95 ? 15.781 3.276 11.989 1.00 93.31 95 PHE A N 1
ATOM 763 C CA . PHE A 1 95 ? 16.027 4.593 11.382 1.00 93.31 95 PHE A CA 1
ATOM 764 C C . PHE A 1 95 ? 17.277 5.264 11.944 1.00 93.31 95 PHE A C 1
ATOM 766 O O . PHE A 1 95 ? 18.030 5.883 11.195 1.00 93.31 95 PHE A O 1
ATOM 773 N N . PHE A 1 96 ? 17.535 5.106 13.240 1.00 94.44 96 PHE A N 1
ATOM 774 C CA . PHE A 1 96 ? 18.743 5.633 13.856 1.00 94.44 96 PHE A CA 1
ATOM 775 C C . PHE A 1 96 ? 20.012 4.994 13.270 1.00 94.44 96 PHE A C 1
ATOM 777 O O . PHE A 1 96 ? 20.964 5.709 12.949 1.00 94.44 96 PHE A O 1
ATOM 784 N N . SER A 1 97 ? 20.012 3.675 13.045 1.00 93.12 97 SER A N 1
ATOM 785 C CA . SER A 1 97 ? 21.144 2.997 12.405 1.00 93.12 97 SER A CA 1
ATOM 786 C C . SER A 1 97 ? 21.335 3.434 10.949 1.00 93.12 97 SER A C 1
ATOM 788 O O . SER A 1 97 ? 22.476 3.633 10.531 1.00 93.12 97 SER A O 1
ATOM 790 N N . PHE A 1 98 ? 20.255 3.688 10.199 1.00 91.50 98 PHE A N 1
ATOM 791 C CA . PHE A 1 98 ? 20.346 4.260 8.850 1.00 91.50 98 PHE A CA 1
ATOM 792 C C . PHE A 1 98 ? 20.944 5.668 8.840 1.00 91.50 98 PHE A C 1
ATOM 794 O O . PHE A 1 98 ? 21.775 5.957 7.979 1.00 91.50 98 PHE A O 1
ATOM 801 N N . ILE A 1 99 ? 20.570 6.527 9.792 1.00 92.69 99 ILE A N 1
ATOM 802 C CA . ILE A 1 99 ? 21.136 7.879 9.906 1.00 92.69 99 ILE A CA 1
ATOM 803 C C . ILE A 1 99 ? 22.642 7.798 10.179 1.00 92.69 99 ILE A C 1
ATOM 805 O O . ILE A 1 99 ? 23.418 8.428 9.463 1.00 92.69 99 ILE A O 1
ATOM 809 N N . ILE A 1 100 ? 23.066 6.978 11.149 1.00 94.38 100 ILE A N 1
ATOM 810 C CA . ILE A 1 100 ? 24.493 6.782 11.460 1.00 94.38 100 ILE A CA 1
ATOM 811 C C . ILE A 1 100 ? 25.242 6.227 10.248 1.00 94.38 100 ILE A C 1
ATOM 813 O O . ILE A 1 100 ? 26.279 6.766 9.864 1.00 94.38 100 ILE A O 1
ATOM 817 N N . SER A 1 101 ? 24.699 5.186 9.611 1.00 91.94 101 SER A N 1
ATOM 818 C CA . SER A 1 101 ? 25.291 4.586 8.413 1.00 91.94 101 SER A CA 1
ATOM 819 C C . SER A 1 101 ? 25.424 5.590 7.267 1.00 91.94 101 SER A C 1
ATOM 821 O O . SER A 1 101 ? 26.262 5.391 6.390 1.00 91.94 101 SER A O 1
ATOM 823 N N . GLY A 1 102 ? 24.618 6.655 7.257 1.00 91.69 102 GLY A N 1
ATOM 824 C CA . GLY A 1 102 ? 24.660 7.657 6.201 1.00 91.69 102 GLY A CA 1
ATOM 825 C C . GLY A 1 102 ? 25.765 8.667 6.283 1.00 91.69 102 GLY A C 1
ATOM 826 O O . GLY A 1 102 ? 26.175 9.200 5.257 1.00 91.69 102 GLY A O 1
ATOM 827 N N . LEU A 1 103 ? 26.308 8.869 7.477 1.00 92.75 103 LEU A N 1
ATOM 828 C CA . LEU A 1 103 ? 27.443 9.762 7.664 1.00 92.75 103 LEU A CA 1
ATOM 829 C C . LEU A 1 103 ? 28.700 9.251 6.938 1.00 92.75 103 LEU A C 1
ATOM 831 O O . LEU A 1 103 ? 29.582 10.045 6.633 1.00 92.75 103 LEU A O 1
ATOM 835 N N . GLY A 1 104 ? 28.765 7.948 6.636 1.00 92.31 104 GLY A N 1
ATOM 836 C CA . GLY A 1 104 ? 29.860 7.310 5.898 1.00 92.31 104 GLY A CA 1
ATOM 837 C C . GLY A 1 104 ? 29.453 6.701 4.553 1.00 92.31 104 GLY A C 1
ATOM 838 O O . GLY A 1 104 ? 30.186 5.867 4.029 1.00 92.31 104 GLY A O 1
ATOM 839 N N . ALA A 1 105 ? 28.282 7.040 4.006 1.00 93.12 105 ALA A N 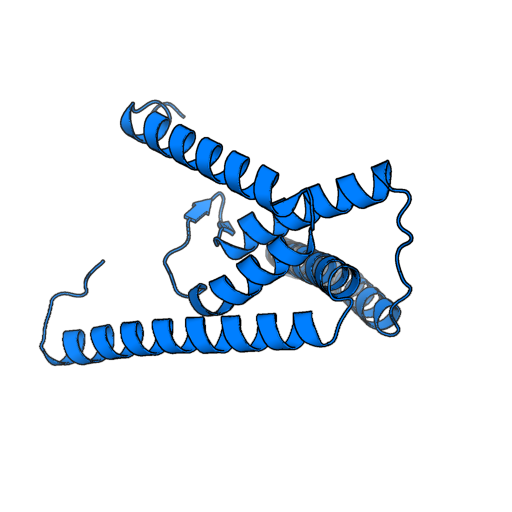1
ATOM 840 C CA . ALA A 1 105 ? 27.809 6.420 2.771 1.00 93.12 105 ALA A CA 1
ATOM 841 C C . ALA A 1 105 ? 28.556 6.961 1.540 1.00 93.12 105 ALA A C 1
ATOM 843 O O . ALA A 1 105 ? 28.426 8.134 1.198 1.00 93.12 105 ALA A O 1
ATOM 844 N N . GLU A 1 106 ? 29.250 6.077 0.814 1.00 93.44 106 GLU A N 1
ATOM 845 C CA . GLU A 1 106 ? 29.921 6.404 -0.460 1.00 93.44 106 GLU A CA 1
ATOM 846 C C . GLU A 1 106 ? 28.945 6.929 -1.525 1.00 93.44 106 GLU A C 1
ATOM 848 O O . GLU A 1 106 ? 29.297 7.759 -2.358 1.00 93.44 106 GLU A O 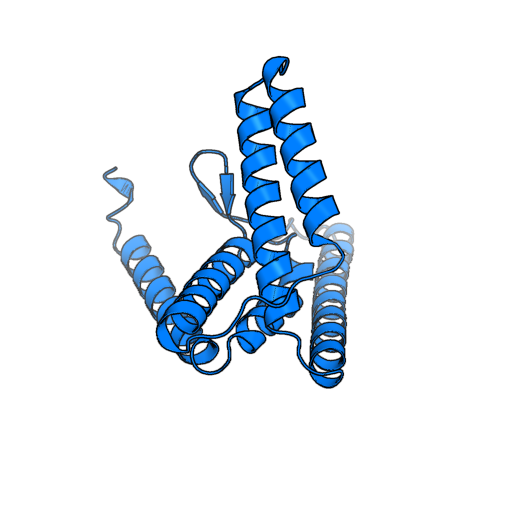1
ATOM 853 N N . ASN A 1 107 ? 27.694 6.459 -1.490 1.00 93.50 107 ASN A N 1
ATOM 854 C CA . ASN A 1 107 ? 26.628 6.911 -2.376 1.00 93.50 107 ASN A CA 1
ATOM 855 C C . ASN A 1 107 ? 25.436 7.423 -1.560 1.00 93.50 107 ASN A C 1
ATOM 857 O O . ASN A 1 107 ? 24.456 6.705 -1.321 1.00 93.50 107 ASN A O 1
ATOM 861 N N . SER A 1 108 ? 25.522 8.686 -1.143 1.00 90.62 108 SER A N 1
ATOM 862 C CA . SER A 1 108 ? 24.494 9.342 -0.328 1.00 90.62 108 SER A CA 1
ATOM 863 C C . SER A 1 108 ? 23.132 9.407 -1.034 1.00 90.62 108 SER A C 1
ATOM 865 O O . SER A 1 108 ? 22.097 9.321 -0.376 1.00 90.62 108 SER A O 1
ATOM 867 N N . PHE A 1 109 ? 23.104 9.494 -2.371 1.00 88.25 109 PHE A N 1
ATOM 868 C CA . PHE A 1 109 ? 21.850 9.525 -3.133 1.00 88.25 109 PHE A CA 1
ATOM 869 C C . PHE A 1 109 ? 21.095 8.195 -3.038 1.00 88.25 109 PHE A C 1
ATOM 871 O O . PHE A 1 109 ? 19.926 8.167 -2.655 1.00 88.25 109 PHE A O 1
ATOM 878 N N . ARG A 1 110 ? 21.776 7.073 -3.307 1.00 86.50 110 ARG A N 1
ATOM 879 C CA . ARG A 1 110 ? 21.183 5.734 -3.176 1.00 86.50 110 ARG A CA 1
ATOM 880 C C . ARG A 1 110 ? 20.692 5.490 -1.755 1.00 86.50 110 ARG A C 1
ATOM 882 O O . ARG A 1 110 ? 19.618 4.922 -1.558 1.00 86.50 110 ARG A O 1
ATOM 889 N N . GLN A 1 111 ? 21.475 5.908 -0.769 1.00 89.56 111 GLN A N 1
ATOM 890 C CA . GLN A 1 111 ? 21.109 5.741 0.624 1.00 89.56 111 GLN A CA 1
ATOM 891 C C . GLN A 1 111 ? 19.842 6.530 0.988 1.00 89.56 111 GLN A C 1
ATOM 893 O O . GLN A 1 111 ? 18.947 5.979 1.632 1.00 89.56 111 GLN A O 1
ATOM 898 N N . LEU A 1 112 ? 19.731 7.781 0.533 1.00 89.06 112 LEU A N 1
ATOM 899 C CA . LEU A 1 112 ? 18.537 8.599 0.731 1.00 89.06 112 LEU A CA 1
ATOM 900 C C . LEU A 1 112 ? 17.294 7.924 0.129 1.00 89.06 112 LEU A C 1
ATOM 902 O O . LEU A 1 112 ? 16.267 7.832 0.799 1.00 89.06 112 LEU A O 1
ATOM 906 N N . THR A 1 113 ? 17.399 7.377 -1.086 1.00 86.12 113 THR A N 1
ATOM 907 C CA . THR A 1 113 ? 16.312 6.622 -1.734 1.00 86.12 113 THR A CA 1
ATOM 908 C C . THR A 1 113 ? 15.865 5.417 -0.902 1.00 86.12 113 THR A C 1
ATOM 910 O O . THR A 1 113 ? 14.662 5.195 -0.726 1.00 86.12 113 THR A O 1
ATOM 913 N N . VAL A 1 114 ? 16.811 4.654 -0.344 1.00 87.00 114 VAL A N 1
ATOM 914 C CA . VAL A 1 114 ? 16.509 3.515 0.541 1.00 87.00 114 VAL A CA 1
ATOM 915 C C . VAL A 1 114 ? 15.832 3.988 1.828 1.00 87.00 114 VAL A C 1
ATOM 917 O O . VAL A 1 114 ? 14.825 3.409 2.234 1.00 87.00 114 VAL A O 1
ATOM 920 N N . MET A 1 115 ? 16.329 5.066 2.438 1.00 89.62 115 MET A N 1
ATOM 921 C CA . MET A 1 115 ? 15.773 5.618 3.674 1.00 89.62 115 MET A CA 1
ATOM 922 C C . MET A 1 115 ? 14.338 6.126 3.481 1.00 89.62 115 MET A C 1
ATOM 924 O O . MET A 1 115 ? 13.478 5.841 4.313 1.00 89.62 115 MET A O 1
ATOM 928 N N . ILE A 1 116 ? 14.048 6.809 2.369 1.00 87.06 116 ILE A N 1
ATOM 929 C CA . ILE A 1 116 ? 12.688 7.250 2.014 1.00 87.06 116 ILE A CA 1
ATOM 930 C C . ILE A 1 116 ? 11.763 6.044 1.804 1.00 87.06 116 ILE A C 1
ATOM 932 O O . ILE A 1 116 ? 10.650 6.024 2.330 1.00 87.06 116 ILE A O 1
ATOM 936 N N . SER A 1 117 ? 12.228 5.022 1.080 1.00 83.12 117 SER A N 1
ATOM 937 C CA . SER A 1 117 ? 11.440 3.812 0.800 1.00 83.12 117 SER A CA 1
ATOM 938 C C . SER A 1 117 ? 11.100 3.047 2.083 1.00 83.12 117 SER A C 1
ATOM 940 O O . SER A 1 117 ? 9.957 2.638 2.292 1.00 83.12 117 SER A O 1
ATOM 942 N N . LEU A 1 118 ? 12.071 2.912 2.989 1.00 87.81 118 LEU A N 1
ATOM 943 C CA . LEU A 1 118 ? 11.855 2.336 4.316 1.00 87.81 118 LEU A CA 1
ATOM 944 C C . LEU A 1 118 ? 10.948 3.210 5.182 1.00 87.81 118 LEU A C 1
ATOM 946 O O . LEU A 1 118 ? 10.101 2.673 5.892 1.00 87.81 118 LEU A O 1
ATOM 950 N N . GLY A 1 119 ? 11.083 4.537 5.095 1.00 89.25 119 GLY A N 1
ATOM 951 C CA . GLY A 1 119 ? 10.182 5.518 5.709 1.00 89.25 119 GLY A CA 1
ATOM 952 C C . GLY A 1 119 ? 8.729 5.252 5.346 1.00 89.25 119 GLY A C 1
ATOM 953 O O . GLY A 1 119 ? 7.885 5.076 6.225 1.00 89.25 119 GLY A O 1
ATOM 954 N N . LEU A 1 120 ? 8.458 5.137 4.047 1.00 84.50 120 LEU A N 1
ATOM 955 C CA . LEU A 1 120 ? 7.141 4.790 3.515 1.00 84.50 120 LEU A CA 1
ATOM 956 C C . LEU A 1 120 ? 6.634 3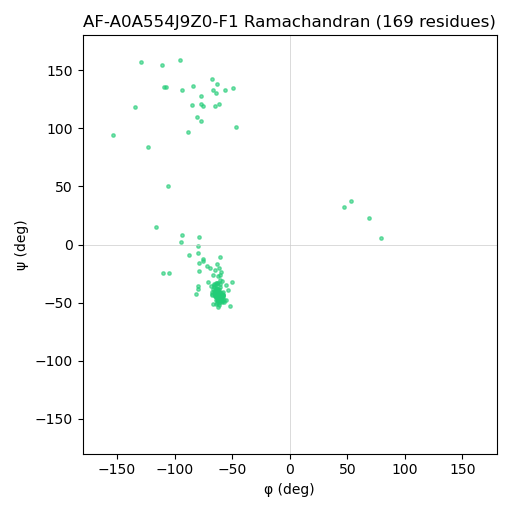.444 4.044 1.00 84.50 120 LEU A C 1
ATOM 958 O O . LEU A 1 120 ? 5.487 3.363 4.485 1.00 84.50 120 LEU A O 1
ATOM 962 N N . MET A 1 121 ? 7.473 2.405 4.065 1.00 85.31 121 MET A N 1
ATOM 963 C CA . MET A 1 121 ? 7.083 1.099 4.613 1.00 85.31 121 MET A CA 1
ATOM 964 C C . MET A 1 121 ? 6.775 1.150 6.113 1.00 85.31 121 MET A C 1
ATOM 966 O O . MET A 1 121 ? 5.794 0.555 6.558 1.00 85.31 121 MET A O 1
ATOM 970 N N . ALA A 1 122 ? 7.564 1.884 6.897 1.00 88.75 122 ALA A N 1
ATOM 971 C CA . ALA A 1 122 ? 7.326 2.057 8.327 1.00 88.75 122 ALA A CA 1
ATOM 972 C C . ALA A 1 122 ? 6.015 2.809 8.591 1.00 88.75 122 ALA A C 1
ATOM 974 O O . ALA A 1 122 ? 5.223 2.399 9.440 1.00 88.75 122 ALA A O 1
ATOM 975 N N . VAL A 1 123 ? 5.743 3.866 7.822 1.00 86.62 123 VAL A N 1
ATOM 976 C CA . VAL A 1 123 ? 4.462 4.580 7.871 1.00 86.62 123 VAL A CA 1
ATOM 977 C C . VAL A 1 123 ? 3.309 3.634 7.542 1.00 86.62 123 VAL A C 1
ATOM 979 O O . VAL A 1 123 ? 2.354 3.550 8.314 1.00 86.62 123 VAL A O 1
ATOM 982 N N . LEU A 1 124 ? 3.411 2.863 6.456 1.00 85.62 124 LEU A N 1
ATOM 983 C CA . LEU A 1 124 ? 2.384 1.889 6.082 1.00 85.62 124 LEU A CA 1
ATOM 984 C C . LEU A 1 124 ? 2.167 0.822 7.149 1.00 85.62 124 LEU A C 1
ATOM 986 O O . LEU A 1 124 ? 1.022 0.439 7.381 1.00 85.62 124 LEU A O 1
ATOM 990 N N . HIS A 1 125 ? 3.220 0.378 7.836 1.00 87.44 125 HIS A N 1
ATOM 991 C CA . HIS A 1 125 ? 3.091 -0.526 8.974 1.00 87.44 125 HIS A CA 1
ATOM 992 C C . HIS A 1 125 ? 2.214 0.083 10.076 1.00 87.44 125 HIS A C 1
ATOM 994 O O . HIS A 1 125 ? 1.256 -0.557 10.508 1.00 87.44 125 HIS A O 1
ATOM 1000 N N . PHE A 1 126 ? 2.480 1.327 10.487 1.00 86.94 126 PHE A N 1
ATOM 1001 C CA . PHE A 1 126 ? 1.673 1.996 11.514 1.00 86.94 126 PHE A CA 1
ATOM 1002 C C . PHE A 1 126 ? 0.223 2.208 11.076 1.00 86.94 126 PHE A C 1
ATOM 1004 O O . PHE A 1 126 ? -0.690 1.970 11.867 1.00 86.94 126 PHE A O 1
ATOM 1011 N N . VAL A 1 127 ? -0.002 2.592 9.816 1.00 87.50 127 VAL A N 1
ATOM 1012 C CA . VAL A 1 127 ? -1.356 2.692 9.248 1.00 87.50 127 VAL A CA 1
ATOM 1013 C C . VAL A 1 127 ? -2.041 1.327 9.288 1.00 87.50 127 VAL A C 1
ATOM 1015 O O . VAL A 1 127 ? -3.182 1.224 9.722 1.00 87.50 127 VAL A O 1
ATOM 1018 N N . THR A 1 128 ? -1.350 0.266 8.883 1.00 88.12 128 THR A N 1
ATOM 1019 C CA . THR A 1 128 ? -1.900 -1.094 8.844 1.00 88.12 128 THR A CA 1
ATOM 1020 C C . THR A 1 128 ? -2.294 -1.569 10.238 1.00 88.12 128 THR A C 1
ATOM 1022 O O . THR A 1 128 ? -3.451 -1.919 10.465 1.00 88.12 128 THR A O 1
ATOM 1025 N N . VAL A 1 129 ? -1.371 -1.508 11.197 1.00 86.75 129 VAL A N 1
ATOM 1026 C CA . VAL A 1 129 ? -1.621 -1.930 12.583 1.00 86.75 129 VAL A CA 1
ATOM 1027 C C . VAL A 1 129 ? -2.703 -1.074 13.243 1.00 86.75 129 VAL A C 1
ATOM 1029 O O . VAL A 1 129 ? -3.541 -1.601 13.965 1.00 86.75 129 VAL A O 1
ATOM 1032 N N . GLY A 1 130 ? -2.734 0.234 12.976 1.00 84.81 130 GLY A N 1
ATOM 1033 C CA . GLY A 1 130 ? -3.749 1.133 13.532 1.00 84.81 130 GLY A CA 1
ATOM 1034 C C . GLY A 1 130 ? -5.168 0.910 12.987 1.00 84.81 130 GLY A C 1
ATOM 1035 O O . GLY A 1 130 ? -6.138 1.337 13.620 1.00 84.81 130 GLY A O 1
ATOM 1036 N N . ASN A 1 131 ? -5.303 0.259 11.828 1.00 86.38 131 ASN A N 1
ATOM 1037 C CA . ASN A 1 131 ? -6.590 0.008 11.173 1.00 86.38 131 ASN A CA 1
ATOM 1038 C C . ASN A 1 131 ? -7.072 -1.446 11.294 1.00 86.38 131 ASN A C 1
ATOM 1040 O O . ASN A 1 131 ? -8.278 -1.686 11.259 1.00 86.38 131 ASN A O 1
ATOM 1044 N N . ILE A 1 132 ? -6.178 -2.415 11.495 1.00 89.19 132 ILE A N 1
ATOM 1045 C CA . ILE A 1 132 ? -6.564 -3.800 11.796 1.00 89.19 132 ILE A CA 1
ATOM 1046 C C . ILE A 1 132 ? -6.984 -3.873 13.264 1.00 89.19 132 ILE A C 1
ATOM 1048 O O . ILE A 1 132 ? -6.149 -3.821 14.166 1.00 89.19 132 ILE A O 1
ATOM 1052 N N . ARG A 1 133 ? -8.290 -3.986 13.514 1.00 85.12 133 ARG A N 1
ATOM 1053 C CA . ARG A 1 133 ? -8.846 -3.982 14.879 1.00 85.12 133 ARG A CA 1
ATOM 1054 C C . ARG A 1 133 ? -9.391 -5.336 15.290 1.00 85.12 133 ARG A C 1
ATOM 1056 O O . ARG A 1 133 ? -9.492 -5.604 16.487 1.00 85.12 133 ARG A O 1
ATOM 1063 N N . LYS A 1 134 ? -9.781 -6.169 14.326 1.00 90.69 134 LYS A N 1
ATOM 1064 C CA . LYS A 1 134 ? -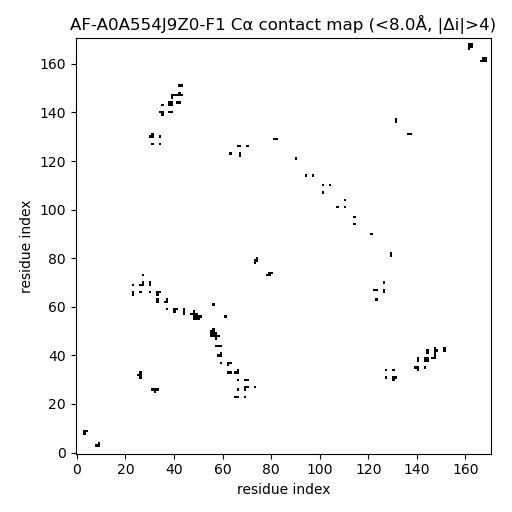10.464 -7.432 14.597 1.00 90.69 134 LYS A CA 1
ATOM 1065 C C . LYS A 1 134 ? -9.809 -8.606 13.880 1.00 90.69 134 LYS A C 1
ATOM 1067 O O . LYS A 1 134 ? -9.147 -8.454 12.856 1.00 90.69 134 LYS A O 1
ATOM 1072 N N . SER A 1 135 ? -10.039 -9.807 14.408 1.00 91.94 135 SER A N 1
ATOM 1073 C CA . SER A 1 135 ? -9.558 -11.047 13.784 1.00 91.94 135 SER A CA 1
ATOM 1074 C C . SER A 1 135 ? -10.173 -11.272 12.397 1.00 91.94 135 SER A C 1
ATOM 1076 O O . SER A 1 135 ? -9.562 -11.895 11.527 1.00 91.94 135 SER A O 1
ATOM 1078 N N . GLU A 1 136 ? -11.371 -10.731 12.175 1.00 94.69 136 GLU A N 1
ATOM 1079 C CA . GLU A 1 136 ? -12.075 -10.735 10.898 1.00 94.69 136 GLU A CA 1
ATOM 1080 C C . GLU A 1 136 ? -11.283 -9.988 9.821 1.00 94.69 136 GLU A C 1
ATOM 1082 O O . GLU A 1 136 ? -11.169 -10.492 8.705 1.00 94.69 136 GLU A O 1
ATOM 1087 N N . ASP A 1 137 ? -10.668 -8.853 10.164 1.00 93.06 137 ASP A N 1
ATOM 1088 C CA . ASP A 1 137 ? -9.869 -8.048 9.235 1.00 93.06 137 ASP A CA 1
ATOM 1089 C C . ASP A 1 137 ? -8.668 -8.863 8.728 1.00 93.06 137 ASP A C 1
ATOM 1091 O O . ASP A 1 137 ? -8.390 -8.901 7.531 1.00 93.06 137 ASP A O 1
ATOM 1095 N N . LEU A 1 138 ? -8.006 -9.611 9.621 1.00 93.88 138 LEU A N 1
ATOM 1096 C CA . LEU A 1 138 ? -6.901 -10.508 9.263 1.00 93.88 138 LEU A CA 1
ATOM 1097 C C . LEU A 1 138 ? -7.351 -11.654 8.350 1.00 93.88 138 LEU A C 1
ATOM 1099 O O . LEU A 1 138 ? -6.646 -11.993 7.398 1.00 93.88 138 LEU A O 1
ATOM 1103 N N . LYS A 1 139 ? -8.532 -12.236 8.598 1.00 96.38 139 LYS A N 1
ATOM 1104 C CA . LYS A 1 139 ? -9.108 -13.274 7.723 1.00 96.38 139 LYS A CA 1
ATOM 1105 C C . LYS A 1 139 ? -9.408 -12.721 6.331 1.00 96.38 139 LYS A C 1
ATOM 1107 O O . LYS A 1 139 ? -9.145 -13.405 5.341 1.00 96.38 139 LYS A O 1
ATOM 1112 N N . ILE A 1 140 ? -9.937 -11.499 6.249 1.00 95.88 140 ILE A N 1
ATOM 1113 C CA . ILE A 1 140 ? -10.207 -10.815 4.978 1.00 95.88 140 ILE A CA 1
ATOM 1114 C C . ILE A 1 140 ? -8.893 -10.553 4.240 1.00 95.88 140 ILE A C 1
ATOM 1116 O O . ILE A 1 140 ? -8.767 -10.954 3.086 1.00 95.88 140 ILE A O 1
ATOM 1120 N N . ILE A 1 141 ? -7.899 -9.961 4.908 1.00 95.12 141 ILE A N 1
ATOM 1121 C CA . ILE A 1 141 ? -6.574 -9.678 4.335 1.00 95.12 141 ILE A CA 1
ATOM 1122 C C . ILE A 1 141 ? -5.921 -10.961 3.812 1.00 95.12 141 ILE A C 1
ATOM 1124 O O . ILE A 1 141 ? -5.497 -11.007 2.660 1.00 95.12 141 ILE A O 1
ATOM 1128 N N . SER A 1 142 ? -5.890 -12.023 4.622 1.00 96.12 142 SER A N 1
ATOM 1129 C CA . SER A 1 142 ? -5.326 -13.317 4.224 1.00 96.12 142 SER A CA 1
ATOM 1130 C C . SER A 1 142 ? -6.040 -13.895 3.001 1.00 96.12 142 SER A C 1
ATOM 1132 O O . SER A 1 142 ? -5.384 -14.321 2.050 1.00 96.12 142 SER A O 1
ATOM 1134 N N . ARG A 1 143 ? -7.378 -13.848 2.973 1.00 97.62 143 ARG A N 1
ATOM 1135 C CA . ARG A 1 143 ? -8.162 -14.304 1.821 1.00 97.62 143 ARG A CA 1
ATOM 1136 C C . ARG A 1 143 ? -7.867 -13.475 0.571 1.00 97.62 143 ARG A C 1
ATOM 1138 O O . ARG A 1 143 ? -7.724 -14.057 -0.497 1.00 97.62 143 ARG A O 1
ATOM 1145 N N . LEU A 1 144 ? -7.769 -12.152 0.691 1.00 96.81 144 LEU A N 1
ATOM 1146 C CA . LEU A 1 144 ? -7.459 -11.270 -0.435 1.00 96.81 144 LEU A CA 1
ATOM 1147 C C . LEU A 1 144 ? -6.083 -11.575 -1.016 1.00 96.81 144 LEU A C 1
ATOM 1149 O O . LEU A 1 144 ? -5.994 -11.734 -2.227 1.00 96.81 144 LEU A O 1
ATOM 1153 N N . ILE A 1 145 ? -5.063 -11.738 -0.165 1.00 95.19 145 ILE A N 1
ATOM 1154 C CA . ILE A 1 145 ? -3.706 -12.118 -0.584 1.00 95.19 145 ILE A CA 1
ATOM 1155 C C . ILE A 1 145 ? -3.719 -13.473 -1.296 1.00 95.19 145 ILE A C 1
ATOM 1157 O O . ILE A 1 145 ? -3.099 -13.616 -2.343 1.00 95.19 145 ILE A O 1
ATOM 1161 N N . LEU A 1 146 ? -4.427 -14.472 -0.759 1.00 96.94 146 LEU A N 1
ATOM 1162 C CA . LEU A 1 146 ? -4.515 -15.795 -1.386 1.00 96.94 146 LEU A CA 1
ATOM 1163 C C . LEU A 1 146 ? -5.220 -15.745 -2.745 1.00 96.94 146 LEU A C 1
ATOM 1165 O O . LEU A 1 146 ? -4.756 -16.370 -3.696 1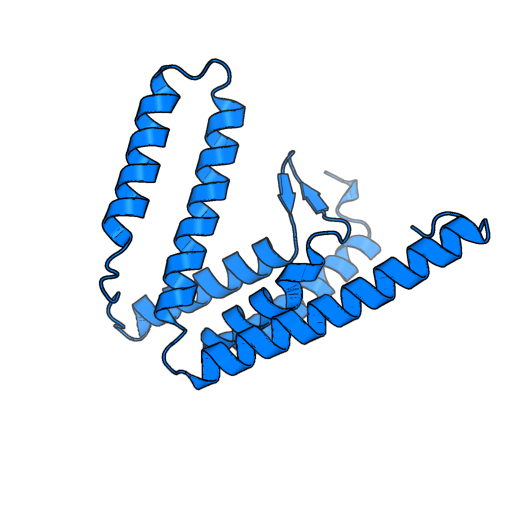.00 96.94 146 LEU A O 1
ATOM 1169 N N . ILE A 1 147 ? -6.316 -14.988 -2.854 1.00 97.00 147 ILE A N 1
ATOM 1170 C CA . ILE A 1 147 ? -7.041 -14.812 -4.118 1.00 97.00 147 ILE A CA 1
ATOM 1171 C C . ILE A 1 147 ? -6.145 -14.119 -5.147 1.00 97.00 147 ILE A C 1
ATOM 1173 O O . ILE A 1 147 ? -6.010 -14.617 -6.263 1.00 97.00 147 ILE A O 1
ATOM 1177 N N . SER A 1 148 ? -5.513 -12.999 -4.793 1.00 95.25 148 SER A N 1
ATOM 1178 C CA . SER A 1 148 ? -4.663 -12.260 -5.729 1.00 95.25 148 SER A CA 1
ATOM 1179 C C . SER A 1 148 ? -3.389 -13.017 -6.094 1.00 95.25 148 SER A C 1
ATOM 1181 O O . SER A 1 148 ? -2.987 -12.997 -7.256 1.00 95.25 148 SER A O 1
ATOM 1183 N N . ALA A 1 149 ? -2.793 -13.760 -5.161 1.00 94.25 149 ALA A N 1
ATOM 1184 C CA . ALA A 1 149 ? -1.685 -14.664 -5.458 1.00 94.25 149 ALA A CA 1
ATOM 1185 C C . ALA A 1 149 ? -2.114 -15.797 -6.402 1.00 94.25 149 ALA A C 1
ATOM 1187 O O . ALA A 1 149 ? -1.371 -16.135 -7.324 1.00 94.25 149 ALA A O 1
ATOM 1188 N N . GLY A 1 150 ? -3.322 -16.344 -6.225 1.00 96.19 150 GLY A N 1
ATOM 1189 C CA . GLY A 1 150 ? -3.906 -17.318 -7.145 1.00 96.19 150 GLY A CA 1
ATOM 1190 C C . GLY A 1 150 ? -4.080 -16.745 -8.553 1.00 96.19 150 GLY A C 1
ATOM 1191 O O . GLY A 1 150 ? -3.637 -17.361 -9.519 1.00 96.19 150 GLY A O 1
ATOM 1192 N N . LEU A 1 151 ? -4.634 -15.534 -8.674 1.00 94.62 151 LEU A N 1
ATOM 1193 C CA . LEU A 1 151 ? -4.771 -14.835 -9.958 1.00 94.62 151 LEU A CA 1
ATOM 1194 C C . LEU A 1 151 ? -3.412 -14.595 -10.628 1.00 94.62 151 LEU A C 1
ATOM 1196 O O . LEU A 1 151 ? -3.254 -14.898 -11.807 1.00 94.62 151 LEU A O 1
ATOM 1200 N N . MET A 1 152 ? -2.417 -14.117 -9.878 1.00 92.31 152 MET A N 1
ATOM 1201 C CA . MET A 1 152 ? -1.067 -13.909 -10.413 1.00 92.31 152 MET A CA 1
ATOM 1202 C C . MET A 1 152 ? -0.389 -15.219 -10.807 1.00 92.31 152 MET A C 1
ATOM 1204 O O . MET A 1 152 ? 0.333 -15.252 -11.798 1.00 92.31 152 MET A O 1
ATOM 1208 N N . SER A 1 153 ? -0.658 -16.309 -10.088 1.00 93.88 153 SER A N 1
ATOM 1209 C CA . SER A 1 153 ? -0.165 -17.638 -10.462 1.00 93.88 153 SER A CA 1
ATOM 1210 C C . SER A 1 153 ? -0.781 -18.103 -11.782 1.00 93.88 153 SER A C 1
ATOM 1212 O O . SER A 1 153 ? -0.066 -18.623 -12.630 1.00 93.88 153 SER A O 1
ATOM 1214 N N . LEU A 1 154 ? -2.081 -17.869 -11.999 1.00 94.81 154 LEU A N 1
ATOM 1215 C CA . LEU A 1 154 ? -2.742 -18.186 -13.271 1.00 94.81 154 LEU A CA 1
ATOM 1216 C C . LEU A 1 154 ? -2.182 -17.357 -14.432 1.00 94.81 154 LEU A C 1
ATOM 1218 O O . LEU A 1 154 ? -1.916 -17.911 -15.496 1.00 94.81 154 LEU A O 1
ATOM 1222 N N . ILE A 1 155 ? -1.958 -16.057 -14.222 1.00 91.12 155 ILE A N 1
ATOM 1223 C CA . ILE A 1 155 ? -1.330 -15.180 -15.223 1.00 91.12 155 ILE A CA 1
ATOM 1224 C C . ILE A 1 155 ? 0.095 -15.657 -15.530 1.00 91.12 155 ILE A C 1
ATOM 1226 O O . ILE A 1 155 ? 0.457 -15.784 -16.695 1.00 91.12 155 ILE A O 1
ATOM 1230 N N . GLY A 1 156 ? 0.881 -15.980 -14.501 1.00 89.81 156 GLY A N 1
ATOM 1231 C CA . GLY A 1 156 ? 2.242 -16.491 -14.664 1.00 89.81 156 GLY A CA 1
ATOM 1232 C C . GLY A 1 156 ? 2.291 -17.832 -15.399 1.00 89.81 156 GLY A C 1
ATOM 1233 O O . GLY A 1 156 ? 3.147 -18.024 -16.255 1.00 89.81 156 GLY A O 1
ATOM 1234 N N . LEU A 1 157 ? 1.346 -18.742 -15.133 1.00 94.06 157 LEU A N 1
ATOM 1235 C CA . LEU A 1 157 ? 1.215 -19.994 -15.884 1.00 94.06 157 LEU A CA 1
ATOM 1236 C C . LEU A 1 157 ? 0.842 -19.737 -17.346 1.00 94.06 157 LEU A C 1
ATOM 1238 O O . LEU A 1 157 ? 1.419 -20.357 -18.235 1.00 94.06 157 LEU A O 1
ATOM 1242 N N . TYR A 1 158 ? -0.087 -18.815 -17.602 1.00 91.62 158 TYR A N 1
ATOM 1243 C CA . TYR A 1 158 ? -0.449 -18.424 -18.963 1.00 91.62 158 TYR A CA 1
ATOM 1244 C C . TYR A 1 158 ? 0.758 -17.869 -19.734 1.00 91.62 158 TYR A C 1
ATOM 1246 O O . TYR A 1 158 ? 1.008 -18.308 -20.853 1.00 91.62 158 TYR A O 1
ATOM 1254 N N . GLN A 1 159 ? 1.537 -16.973 -19.120 1.00 88.25 159 GLN A N 1
ATOM 1255 C CA . GLN A 1 159 ? 2.775 -16.444 -19.704 1.00 88.25 159 GLN A CA 1
ATOM 1256 C C . GLN A 1 159 ? 3.788 -17.562 -19.968 1.00 88.25 159 GLN A C 1
ATOM 1258 O O . GLN A 1 159 ? 4.271 -17.696 -21.085 1.00 88.25 159 GLN A O 1
ATOM 1263 N N . PHE A 1 160 ? 4.024 -18.433 -18.984 1.00 92.06 160 PHE A N 1
ATOM 1264 C CA . PHE A 1 160 ? 4.952 -19.556 -19.112 1.00 92.06 160 PHE A CA 1
ATOM 1265 C C . PHE A 1 160 ? 4.606 -20.489 -20.282 1.00 92.06 160 PHE A C 1
ATOM 1267 O O . PHE A 1 160 ? 5.473 -20.836 -21.084 1.00 92.06 160 PHE A O 1
ATOM 1274 N N . PHE A 1 161 ? 3.339 -20.894 -20.412 1.00 94.00 161 PHE A N 1
ATOM 1275 C CA . PHE A 1 161 ? 2.915 -21.740 -21.530 1.00 94.00 161 PHE A CA 1
ATOM 1276 C C . PHE A 1 161 ? 2.897 -20.988 -22.864 1.00 94.00 161 PHE A C 1
ATOM 1278 O O . PHE A 1 161 ? 3.177 -21.596 -23.896 1.00 94.00 161 PHE A O 1
ATOM 1285 N N . GLY A 1 162 ? 2.597 -19.688 -22.855 1.00 90.81 162 GLY A N 1
ATOM 1286 C CA . GLY A 1 162 ? 2.682 -18.845 -24.045 1.00 90.81 162 GLY A CA 1
ATOM 1287 C C . GLY A 1 162 ? 4.106 -18.754 -24.589 1.00 90.81 162 GLY A C 1
ATOM 1288 O O . GLY A 1 162 ? 4.312 -18.960 -25.786 1.00 90.81 162 GLY A O 1
ATOM 1289 N N . ASP A 1 163 ? 5.082 -18.562 -23.702 1.00 89.19 163 ASP A N 1
ATOM 1290 C CA . ASP A 1 163 ? 6.504 -18.528 -24.045 1.00 89.19 163 ASP A CA 1
ATOM 1291 C C . ASP A 1 163 ? 6.971 -19.876 -24.618 1.00 89.19 163 ASP A C 1
ATOM 1293 O O . ASP A 1 163 ? 7.657 -19.917 -25.641 1.00 89.19 163 ASP A O 1
ATOM 1297 N N . LEU A 1 164 ? 6.542 -20.998 -24.022 1.00 94.06 164 LEU A N 1
ATOM 1298 C CA . LEU A 1 164 ? 6.830 -22.341 -24.546 1.00 94.06 164 LEU A CA 1
ATOM 1299 C C . LEU A 1 164 ? 6.212 -22.594 -25.929 1.00 94.06 164 LEU A C 1
ATOM 1301 O O . LEU A 1 164 ? 6.795 -23.317 -26.737 1.00 94.06 164 LEU A O 1
ATOM 1305 N N . ALA A 1 165 ? 5.044 -22.013 -26.209 1.00 93.88 165 ALA A N 1
ATOM 1306 C CA . ALA A 1 165 ? 4.371 -22.115 -27.502 1.00 93.88 165 ALA A CA 1
ATOM 1307 C C . ALA A 1 165 ? 4.954 -21.166 -28.569 1.00 93.88 165 ALA A C 1
ATOM 1309 O O . ALA A 1 165 ? 4.486 -21.173 -29.709 1.00 93.88 165 ALA A O 1
ATOM 1310 N N . GLY A 1 166 ? 5.956 -20.351 -28.220 1.00 90.38 166 GLY A N 1
ATOM 1311 C CA . GLY A 1 166 ? 6.545 -19.363 -29.121 1.00 90.38 166 GLY A CA 1
ATOM 1312 C C . GLY A 1 166 ? 5.604 -18.202 -29.444 1.00 90.38 166 GLY A C 1
ATOM 1313 O O . GLY A 1 166 ? 5.769 -17.557 -30.482 1.00 90.38 166 GLY A O 1
ATOM 1314 N N . LEU A 1 167 ? 4.606 -17.937 -28.591 1.00 83.69 167 LEU A N 1
ATOM 1315 C CA . LEU A 1 167 ? 3.816 -16.717 -28.713 1.00 83.69 167 LEU A CA 1
ATOM 1316 C C . LEU A 1 167 ? 4.751 -15.517 -28.497 1.00 83.69 167 LEU A C 1
ATOM 1318 O O . LEU A 1 167 ? 5.609 -15.570 -27.614 1.00 83.69 167 LEU A O 1
ATOM 1322 N N . PRO A 1 168 ? 4.629 -14.442 -29.300 1.00 76.75 168 PRO A N 1
ATOM 1323 C CA . PRO A 1 168 ? 5.405 -13.238 -29.052 1.00 76.75 168 PRO A CA 1
ATOM 1324 C C . PRO A 1 168 ? 5.122 -12.779 -27.624 1.00 76.75 168 PRO A C 1
ATOM 1326 O O . PRO A 1 168 ? 3.955 -12.744 -27.231 1.00 76.75 168 PRO A O 1
ATOM 1329 N N . LEU A 1 169 ? 6.186 -12.453 -26.878 1.00 63.03 169 LEU A N 1
ATOM 1330 C CA . LEU A 1 169 ? 6.114 -11.882 -25.534 1.00 63.03 169 LEU A CA 1
ATOM 1331 C C . LEU A 1 169 ? 5.090 -10.745 -25.562 1.00 63.03 169 LEU A C 1
ATOM 1333 O O . LEU A 1 169 ? 5.346 -9.669 -26.108 1.00 63.03 169 LEU A O 1
ATOM 1337 N N . GLY A 1 170 ? 3.887 -11.037 -25.071 1.00 54.31 170 GLY A N 1
ATOM 1338 C CA . GLY A 1 170 ? 2.822 -10.060 -24.971 1.00 54.31 170 GLY A CA 1
ATOM 1339 C C . GLY A 1 170 ? 3.273 -9.009 -23.972 1.00 54.31 170 GLY A C 1
ATOM 1340 O O . GLY A 1 170 ? 3.577 -9.367 -22.838 1.00 54.31 170 GLY A O 1
ATOM 1341 N N . VAL A 1 171 ? 3.364 -7.770 -24.463 1.00 42.25 171 VAL A N 1
ATOM 1342 C CA . VAL A 1 171 ? 3.583 -6.500 -23.747 1.00 42.25 171 VAL A CA 1
ATOM 1343 C C . VAL A 1 171 ? 3.284 -6.564 -22.249 1.00 42.25 171 VAL A C 1
ATOM 1345 O O . VAL A 1 171 ? 2.143 -6.941 -21.895 1.00 42.25 171 VAL A O 1
#